Protein AF-A0A397VCN9-F1 (afdb_monomer_lite)

InterPro domains:
  IPR027417 P-loop containing nucleoside triphosphate hydrolase [G3DSA:3.40.50.300] (1-145)
  IPR030379 Septin-type guanine nucleotide-binding (G) domain [PF00735] (1-133)
  IPR030379 Septin-type guanine nucleotide-binding (G) domain [PS51719] (1-129)

Radius of gyration: 27.39 Å; chains: 1; bounding box: 66×49×89 Å

Foldseek 3Di:
DPPVCLVVLQVCLLAAAAAAEAEDDPDPVVQVVVLVVCVVSVRDHPPDDDPPDDPVVVVVRVVVNVCPNFYAYDDPDQDDDPNRGPRPDPVPGCVVVVCCCCPPDCVVVNVVCNVPRNVVVVVVVVVVVVVVVVVVVVVVVVVVVPDDPDDDDDDDD

Structure (mmCIF, N/CA/C/O backbone):
data_AF-A0A397VCN9-F1
#
_entry.id   AF-A0A397VCN9-F1
#
loop_
_atom_site.group_PDB
_atom_site.id
_atom_site.type_symbol
_atom_site.label_atom_id
_atom_site.label_alt_id
_atom_site.label_comp_id
_atom_site.label_asym_id
_atom_site.label_entity_id
_atom_site.label_seq_id
_atom_site.pdbx_PDB_ins_code
_atom_site.Cartn_x
_atom_site.Cartn_y
_atom_site.Cartn_z
_atom_site.occupancy
_atom_site.B_iso_or_equiv
_atom_site.auth_seq_id
_atom_site.auth_comp_id
_atom_site.auth_asym_id
_atom_site.auth_atom_id
_atom_site.pdbx_PDB_model_num
ATOM 1 N N . LEU A 1 1 ? -5.825 -14.895 -8.820 1.00 81.62 1 LEU A N 1
ATOM 2 C CA . LEU A 1 1 ? -4.986 -15.038 -7.589 1.00 81.62 1 LEU A CA 1
ATOM 3 C C . LEU A 1 1 ? -5.314 -16.361 -6.896 1.00 81.62 1 LEU A C 1
ATOM 5 O O . LEU A 1 1 ? -6.381 -16.900 -7.171 1.00 81.62 1 LEU A O 1
ATOM 9 N N . LYS A 1 2 ? -4.461 -16.932 -6.025 1.00 89.00 2 LYS A N 1
ATOM 10 C CA . LYS A 1 2 ? -4.909 -18.115 -5.262 1.00 89.00 2 LYS A CA 1
ATOM 11 C C . LYS A 1 2 ? -5.943 -17.672 -4.214 1.00 89.00 2 LYS A C 1
ATOM 13 O O . LYS A 1 2 ? -5.809 -16.578 -3.664 1.00 89.00 2 LYS A O 1
ATOM 18 N N . PRO A 1 3 ? -6.933 -18.513 -3.860 1.00 90.94 3 PRO A N 1
ATOM 19 C CA . PRO A 1 3 ? -7.923 -18.175 -2.831 1.00 90.94 3 PRO A CA 1
ATOM 20 C C . PRO A 1 3 ? -7.302 -17.765 -1.490 1.00 90.94 3 PRO A C 1
ATOM 22 O O . PRO A 1 3 ? -7.804 -16.871 -0.812 1.00 90.94 3 PRO A O 1
ATOM 25 N N . ILE A 1 4 ? -6.176 -18.390 -1.128 1.00 93.25 4 ILE A N 1
ATOM 26 C CA . ILE A 1 4 ? -5.426 -18.044 0.080 1.00 93.25 4 ILE A CA 1
ATOM 27 C C . ILE A 1 4 ? -4.863 -16.619 0.023 1.00 93.25 4 ILE A C 1
ATOM 29 O O . ILE A 1 4 ? -4.967 -15.900 1.014 1.00 93.25 4 ILE A O 1
ATOM 33 N N . ASP A 1 5 ? -4.352 -16.185 -1.133 1.00 91.94 5 ASP A N 1
ATOM 34 C CA . ASP A 1 5 ? -3.789 -14.844 -1.313 1.00 91.94 5 ASP A CA 1
ATOM 35 C C . ASP A 1 5 ? -4.869 -13.790 -1.063 1.00 91.94 5 ASP A C 1
ATOM 37 O O . ASP A 1 5 ? -4.638 -12.822 -0.351 1.00 91.94 5 ASP A O 1
ATOM 41 N N . ILE A 1 6 ? -6.086 -14.015 -1.569 1.00 93.38 6 ILE A N 1
ATOM 42 C CA . ILE A 1 6 ? -7.218 -13.095 -1.398 1.00 93.38 6 ILE A CA 1
ATOM 43 C C . ILE A 1 6 ? -7.585 -12.944 0.083 1.00 93.38 6 ILE A C 1
ATOM 45 O O . ILE A 1 6 ? -7.758 -11.827 0.568 1.00 93.38 6 ILE A O 1
ATOM 49 N N . VAL A 1 7 ? -7.698 -14.054 0.819 1.00 94.06 7 VAL A N 1
ATOM 50 C CA . VAL A 1 7 ? -8.042 -14.020 2.252 1.00 94.06 7 VAL A CA 1
ATOM 51 C C . VAL A 1 7 ? -6.949 -13.325 3.060 1.00 94.06 7 VAL A C 1
ATOM 53 O O . VAL A 1 7 ? -7.255 -12.524 3.946 1.00 94.06 7 VAL A O 1
ATOM 56 N N . VAL A 1 8 ? -5.684 -13.616 2.757 1.00 95.06 8 VAL A N 1
ATOM 57 C CA . VAL A 1 8 ? -4.536 -13.010 3.437 1.00 95.06 8 VAL A CA 1
ATOM 58 C C . VAL A 1 8 ? -4.460 -11.517 3.135 1.00 95.06 8 VAL A C 1
ATOM 60 O O . VAL A 1 8 ? -4.406 -10.727 4.071 1.00 95.06 8 VAL A O 1
ATOM 63 N N . LEU A 1 9 ? -4.535 -11.114 1.865 1.00 95.00 9 LEU A N 1
ATOM 64 C CA . LEU A 1 9 ? -4.476 -9.710 1.455 1.00 95.00 9 LEU A CA 1
ATOM 65 C C . LEU A 1 9 ? -5.610 -8.889 2.076 1.00 95.00 9 LEU A C 1
ATOM 67 O O . LEU A 1 9 ? -5.356 -7.794 2.569 1.00 95.00 9 LEU A O 1
ATOM 71 N N . LYS A 1 10 ? -6.835 -9.432 2.140 1.00 94.38 10 LYS A N 1
ATOM 72 C CA . LYS A 1 10 ? -7.954 -8.770 2.828 1.00 94.38 10 LYS A CA 1
ATOM 73 C C . LYS A 1 10 ? -7.651 -8.534 4.303 1.00 94.38 10 LYS A C 1
ATOM 75 O O . LYS A 1 10 ? -7.767 -7.406 4.766 1.00 94.38 10 LYS A O 1
ATOM 80 N N . LYS A 1 11 ? -7.205 -9.568 5.020 1.00 94.44 11 LYS A N 1
ATOM 81 C CA . LYS A 1 11 ? -6.871 -9.450 6.448 1.00 94.44 11 LYS A CA 1
ATOM 82 C C . LYS A 1 11 ? -5.698 -8.505 6.701 1.00 94.44 11 LYS A C 1
ATOM 84 O O . LYS A 1 11 ? -5.741 -7.739 7.655 1.00 94.44 11 LYS A O 1
ATOM 89 N N . LEU A 1 12 ? -4.666 -8.544 5.859 1.00 95.88 12 LEU A N 1
ATOM 90 C CA . LEU A 1 12 ? -3.509 -7.654 5.978 1.00 95.88 12 LEU A CA 1
ATOM 91 C C . LEU A 1 12 ? -3.893 -6.197 5.720 1.00 95.88 12 LEU A C 1
ATOM 93 O O . LEU A 1 12 ? -3.476 -5.326 6.473 1.00 95.88 12 LEU A O 1
ATOM 97 N N . SER A 1 13 ? -4.746 -5.937 4.727 1.00 94.44 13 SER A N 1
ATOM 98 C CA . SER A 1 13 ? -5.173 -4.574 4.391 1.00 94.44 13 SER A CA 1
ATOM 99 C C . SER A 1 13 ? -5.931 -3.841 5.506 1.00 94.44 13 SER A C 1
ATOM 101 O O . SER A 1 13 ? -6.102 -2.628 5.441 1.00 94.44 13 SER A O 1
ATOM 103 N N . GLU A 1 14 ? -6.394 -4.557 6.536 1.00 92.69 14 GLU A N 1
ATOM 104 C CA . GLU A 1 14 ? -7.048 -3.965 7.710 1.00 92.69 14 GLU A CA 1
ATOM 105 C C . GLU A 1 14 ? -6.068 -3.474 8.783 1.00 92.69 14 GLU A C 1
ATOM 107 O O . GLU A 1 14 ? -6.491 -2.792 9.717 1.00 92.69 14 GLU A O 1
ATOM 112 N N . VAL A 1 15 ? -4.799 -3.884 8.709 1.00 95.12 15 VAL A N 1
ATOM 113 C CA . VAL A 1 15 ? -3.811 -3.664 9.778 1.00 95.12 15 VAL A CA 1
ATOM 114 C C . VAL A 1 15 ? -2.478 -3.113 9.285 1.00 95.12 15 VAL A C 1
ATOM 116 O O . VAL A 1 15 ? -1.671 -2.687 10.106 1.00 95.12 15 VAL A O 1
ATOM 119 N N . VAL A 1 16 ? -2.211 -3.148 7.978 1.00 96.56 16 VAL A N 1
ATOM 120 C CA . VAL A 1 16 ? -0.979 -2.630 7.376 1.00 96.56 16 VAL A CA 1
ATOM 121 C C . VAL A 1 16 ? -1.235 -2.067 5.981 1.00 96.56 16 VAL A C 1
ATOM 123 O O . VAL A 1 16 ? -2.212 -2.406 5.313 1.00 96.56 16 VAL A O 1
ATOM 126 N N . ASN A 1 17 ? -0.301 -1.241 5.510 1.00 96.62 17 ASN A N 1
ATOM 127 C CA . ASN A 1 17 ? -0.244 -0.825 4.113 1.00 96.62 17 ASN A CA 1
ATOM 128 C C . ASN A 1 17 ? 0.183 -1.995 3.227 1.00 96.62 17 ASN A C 1
ATOM 130 O O . ASN A 1 17 ? 1.226 -2.608 3.453 1.00 96.62 17 ASN A O 1
ATOM 134 N N . VAL A 1 18 ? -0.624 -2.295 2.209 1.00 96.00 18 VAL A N 1
ATOM 135 C CA . VAL A 1 18 ? -0.375 -3.397 1.276 1.0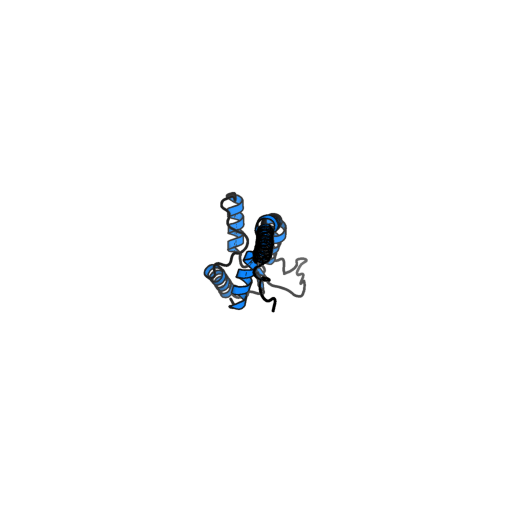0 96.00 18 VAL A CA 1
ATOM 136 C C . VAL A 1 18 ? -0.067 -2.833 -0.106 1.00 96.00 18 VAL A C 1
ATOM 138 O O . VAL A 1 18 ? -0.911 -2.173 -0.711 1.00 96.00 18 VAL A O 1
ATOM 141 N N . VAL A 1 19 ? 1.132 -3.137 -0.606 1.00 94.56 19 VAL A N 1
ATOM 142 C CA . VAL A 1 19 ? 1.601 -2.797 -1.956 1.00 94.56 19 VAL A CA 1
ATOM 143 C C . VAL A 1 19 ? 1.915 -4.112 -2.676 1.00 94.56 19 VAL A C 1
ATOM 145 O O . VAL A 1 19 ? 2.864 -4.797 -2.287 1.00 94.56 19 VAL A O 1
ATOM 148 N N . PRO A 1 20 ? 1.113 -4.531 -3.669 1.00 91.94 20 PRO A N 1
ATOM 149 C CA . PRO A 1 20 ? 1.313 -5.811 -4.326 1.00 91.94 20 PRO A CA 1
ATOM 150 C C . PRO A 1 20 ? 2.421 -5.707 -5.376 1.00 91.94 20 PRO A C 1
ATOM 152 O O . PRO A 1 20 ? 2.525 -4.728 -6.116 1.00 91.94 20 PRO A O 1
ATOM 155 N N . ILE A 1 21 ? 3.235 -6.756 -5.433 1.00 89.69 21 ILE A N 1
ATOM 156 C CA . ILE A 1 21 ? 4.389 -6.876 -6.319 1.00 89.69 21 ILE A CA 1
ATOM 157 C C . ILE A 1 21 ? 4.308 -8.237 -7.011 1.00 89.69 21 ILE A C 1
ATOM 159 O O . ILE A 1 21 ? 4.026 -9.250 -6.365 1.00 89.69 21 ILE A O 1
ATOM 163 N N . ILE A 1 22 ? 4.579 -8.270 -8.312 1.00 86.38 22 ILE A N 1
ATOM 164 C CA . ILE A 1 22 ? 4.696 -9.492 -9.105 1.00 86.38 22 ILE A CA 1
ATOM 165 C C . ILE A 1 22 ? 6.177 -9.732 -9.392 1.00 86.38 22 ILE A C 1
ATOM 167 O O . ILE A 1 22 ? 6.851 -8.894 -9.985 1.00 86.38 22 ILE A O 1
ATOM 171 N N . ALA A 1 23 ? 6.686 -10.892 -8.979 1.00 79.19 23 ALA A N 1
ATOM 172 C CA . ALA A 1 23 ? 8.039 -11.316 -9.310 1.00 79.19 23 ALA A CA 1
ATOM 173 C C . ALA A 1 23 ? 8.060 -12.025 -10.671 1.00 79.19 23 ALA A C 1
ATOM 175 O O . ALA A 1 23 ? 7.376 -13.035 -10.833 1.00 79.19 23 ALA A O 1
ATOM 176 N N . LYS A 1 24 ? 8.914 -11.539 -11.583 1.00 69.00 24 LYS A N 1
ATOM 177 C CA . LYS A 1 24 ? 9.221 -12.089 -12.915 1.00 69.00 24 LYS A CA 1
ATOM 178 C C . LYS A 1 24 ? 8.023 -12.116 -13.866 1.00 69.00 24 LYS A C 1
ATOM 180 O O . LYS A 1 24 ? 7.112 -12.926 -13.722 1.00 69.00 24 LYS A O 1
ATOM 185 N N . PHE A 1 25 ? 8.072 -11.280 -14.899 1.00 62.41 25 PHE A N 1
ATOM 186 C CA . PHE A 1 25 ? 6.934 -11.108 -15.780 1.00 62.41 25 PHE A CA 1
ATOM 187 C C . PHE A 1 25 ? 7.326 -10.956 -17.250 1.00 62.41 25 PHE A C 1
ATOM 189 O O . PHE A 1 25 ? 7.678 -9.878 -17.706 1.00 62.41 25 PHE A O 1
ATOM 196 N N . ASP A 1 26 ? 7.219 -12.055 -17.994 1.00 61.25 26 ASP A N 1
ATOM 197 C CA . ASP A 1 26 ? 7.364 -12.073 -19.456 1.00 61.25 26 ASP A CA 1
ATOM 198 C C . ASP A 1 26 ? 5.988 -12.055 -20.171 1.00 61.25 26 ASP A C 1
ATOM 200 O O . ASP A 1 26 ? 5.905 -12.355 -21.360 1.00 61.25 26 ASP A O 1
ATOM 204 N N . SER A 1 27 ? 4.872 -11.774 -19.472 1.00 66.19 27 SER A N 1
ATOM 205 C CA . SER A 1 27 ? 3.520 -11.987 -20.026 1.00 66.19 27 SER A CA 1
ATOM 206 C C . SER A 1 27 ? 2.466 -10.992 -19.529 1.00 66.19 27 SER A C 1
ATOM 208 O O . SER A 1 27 ? 1.730 -11.344 -18.609 1.00 66.19 27 SER A O 1
ATOM 210 N N . LEU A 1 28 ? 2.300 -9.848 -20.222 1.00 69.25 28 LEU A N 1
ATOM 211 C CA . LEU A 1 28 ? 1.292 -8.771 -19.999 1.00 69.25 28 LEU A CA 1
ATOM 212 C C . LEU A 1 28 ? -0.091 -9.257 -19.529 1.00 69.25 28 LEU A C 1
ATOM 214 O O . LEU A 1 28 ? -0.685 -8.696 -18.612 1.00 69.25 28 LEU A O 1
ATOM 218 N N . THR A 1 29 ? -0.547 -10.387 -20.057 1.00 76.00 29 THR A N 1
ATOM 219 C CA . THR A 1 29 ? -1.796 -11.056 -19.672 1.00 76.00 29 THR A CA 1
ATOM 220 C C . THR A 1 29 ? -1.924 -11.360 -18.169 1.00 76.00 29 THR A C 1
ATOM 222 O O . THR A 1 29 ? -3.024 -11.336 -17.621 1.00 76.00 29 THR A O 1
ATOM 225 N N . ILE A 1 30 ? -0.825 -11.680 -17.476 1.00 80.12 30 ILE A N 1
ATOM 226 C CA . ILE A 1 30 ? -0.852 -12.061 -16.054 1.00 80.12 30 ILE A CA 1
ATOM 227 C C . ILE A 1 30 ? -1.050 -10.823 -15.156 1.00 80.12 30 ILE A C 1
ATOM 229 O O . ILE A 1 30 ? -1.689 -10.930 -14.111 1.00 80.12 30 ILE A O 1
ATOM 233 N N . GLU A 1 31 ? -0.551 -9.654 -15.555 1.00 82.56 31 GLU A N 1
ATOM 234 C CA . GLU A 1 31 ? -0.617 -8.410 -14.780 1.00 82.56 31 GLU A CA 1
ATOM 235 C C . GLU A 1 31 ? -2.030 -7.861 -14.852 1.00 82.56 31 GLU A C 1
ATOM 237 O O . GLU A 1 31 ? -2.642 -7.617 -13.814 1.00 82.56 31 GLU A O 1
ATOM 242 N N . GLU A 1 32 ? -2.593 -7.789 -16.061 1.00 84.81 32 GLU A N 1
ATOM 243 C CA . GLU A 1 32 ? -3.986 -7.395 -16.270 1.00 84.81 32 GLU A CA 1
ATOM 244 C C . GLU A 1 32 ? -4.946 -8.321 -15.514 1.00 84.81 32 GLU A C 1
ATOM 246 O O . GLU A 1 32 ? -5.877 -7.853 -14.853 1.00 84.81 32 GLU A O 1
ATOM 251 N N . TYR A 1 33 ? -4.684 -9.634 -15.534 1.00 88.00 33 TYR A N 1
ATOM 252 C CA . TYR A 1 33 ? -5.463 -10.603 -14.769 1.00 88.00 33 TYR A CA 1
ATOM 253 C C . TYR A 1 33 ? -5.374 -10.349 -13.257 1.00 88.00 33 TYR A C 1
ATOM 255 O O . TYR A 1 33 ? -6.401 -10.299 -12.581 1.00 88.00 33 TYR A O 1
ATOM 263 N N . ILE A 1 34 ? -4.172 -10.147 -12.704 1.00 89.19 34 ILE A N 1
ATOM 264 C CA . ILE A 1 34 ? -4.005 -9.871 -11.269 1.00 89.19 34 ILE A CA 1
ATOM 265 C C . ILE A 1 34 ? -4.658 -8.539 -10.892 1.00 89.19 34 ILE A C 1
ATOM 267 O O . ILE A 1 34 ? -5.340 -8.470 -9.872 1.00 89.19 34 ILE A O 1
ATOM 271 N N . LYS A 1 35 ? -4.514 -7.500 -11.715 1.00 89.12 35 LYS A N 1
ATOM 272 C CA . LYS A 1 35 ? -5.136 -6.191 -11.496 1.00 89.12 35 LYS A CA 1
ATOM 273 C C . LYS A 1 35 ? -6.662 -6.290 -11.473 1.00 89.12 35 LYS A C 1
ATOM 275 O O . LYS A 1 35 ? -7.299 -5.745 -10.570 1.00 89.12 35 LYS A O 1
ATOM 280 N N . SER A 1 36 ? -7.239 -7.052 -12.403 1.00 90.12 36 SER A N 1
ATOM 281 C CA . SER A 1 36 ? -8.673 -7.351 -12.429 1.00 90.12 36 SER A CA 1
ATOM 282 C C . SER A 1 36 ? -9.119 -8.101 -11.171 1.00 90.12 36 SER A C 1
ATOM 284 O O . SER A 1 36 ? -10.091 -7.706 -10.530 1.00 90.12 36 SER A O 1
ATOM 286 N N . GLU A 1 37 ? -8.370 -9.122 -10.750 1.00 92.56 37 GLU A N 1
ATOM 287 C CA . GLU A 1 37 ? -8.674 -9.908 -9.551 1.00 92.56 37 GLU A CA 1
ATOM 288 C C . GLU A 1 37 ? -8.608 -9.076 -8.261 1.00 92.56 37 GLU A C 1
ATOM 290 O O . GLU A 1 37 ? -9.468 -9.225 -7.390 1.00 92.56 37 GLU A O 1
ATOM 295 N N . LEU A 1 38 ? -7.611 -8.196 -8.125 1.00 91.25 38 LEU A N 1
ATOM 296 C CA . LEU A 1 38 ? -7.471 -7.293 -6.976 1.00 91.25 38 LEU A CA 1
ATOM 297 C C . LEU A 1 38 ? -8.666 -6.332 -6.880 1.00 91.25 38 LEU A C 1
ATOM 299 O O . LEU A 1 38 ? -9.234 -6.165 -5.795 1.00 91.25 38 LEU A O 1
ATOM 303 N N . GLY A 1 39 ? -9.077 -5.761 -8.018 1.00 89.56 39 GLY A N 1
ATOM 304 C CA . GLY A 1 39 ? -10.249 -4.891 -8.119 1.00 89.56 39 GLY A CA 1
ATOM 305 C C . GLY A 1 39 ? -11.559 -5.629 -7.837 1.00 89.56 39 GLY A C 1
ATOM 306 O O . GLY A 1 39 ? -12.360 -5.173 -7.025 1.00 89.56 39 GLY A O 1
ATOM 307 N N . PHE A 1 40 ? -11.749 -6.813 -8.426 1.00 92.75 40 PHE A N 1
ATOM 308 C CA . PHE A 1 40 ? -12.949 -7.636 -8.242 1.00 92.75 40 PHE A CA 1
ATOM 309 C C . PHE A 1 40 ? -13.178 -8.017 -6.775 1.00 92.75 40 PHE A C 1
ATOM 311 O O . PHE A 1 40 ? -14.301 -7.972 -6.275 1.00 92.75 40 PHE A O 1
ATOM 318 N N . HIS A 1 41 ? -12.110 -8.357 -6.050 1.00 92.25 41 HIS A N 1
ATOM 319 C CA . HIS A 1 41 ? -12.207 -8.725 -4.638 1.00 92.25 41 HIS A CA 1
ATOM 320 C C . HIS A 1 41 ? -12.259 -7.521 -3.689 1.00 92.25 41 HIS A C 1
ATOM 322 O O . HIS A 1 41 ? -12.406 -7.734 -2.478 1.00 92.25 41 HIS A O 1
ATOM 328 N N . ASN A 1 42 ? -12.167 -6.298 -4.222 1.00 91.06 42 ASN A N 1
ATOM 329 C CA . ASN A 1 42 ? -12.192 -5.033 -3.494 1.00 91.06 42 ASN A CA 1
ATOM 330 C C . ASN A 1 42 ? -11.185 -5.007 -2.330 1.00 91.06 42 ASN A C 1
ATOM 332 O O . ASN A 1 42 ? -11.514 -4.660 -1.191 1.00 91.06 42 ASN A O 1
ATOM 336 N N . ILE A 1 43 ? -9.964 -5.466 -2.612 1.00 91.75 43 ILE A N 1
ATOM 337 C CA . ILE A 1 43 ? -8.863 -5.476 -1.647 1.00 91.75 43 ILE A CA 1
ATOM 338 C C . ILE A 1 43 ? -8.368 -4.037 -1.491 1.00 91.75 43 ILE A C 1
ATOM 340 O O . ILE A 1 43 ? -8.080 -3.371 -2.483 1.00 91.75 43 ILE A O 1
ATOM 344 N N . LYS A 1 44 ? -8.270 -3.551 -0.249 1.00 91.94 44 LYS A N 1
ATOM 345 C CA . LYS A 1 44 ? -7.744 -2.210 0.021 1.00 91.94 44 LYS A CA 1
ATOM 346 C C . LYS A 1 44 ? -6.229 -2.235 -0.155 1.00 91.94 44 LYS A C 1
ATOM 348 O O . LYS A 1 44 ? -5.530 -2.938 0.568 1.00 91.94 44 LYS A O 1
ATOM 353 N N . LEU A 1 45 ? -5.738 -1.493 -1.134 1.00 94.50 45 LEU A N 1
ATOM 354 C CA . LEU A 1 45 ? -4.318 -1.385 -1.444 1.00 94.50 45 LEU A CA 1
ATOM 355 C C . LEU A 1 45 ? -3.885 0.060 -1.244 1.00 94.50 45 LEU A C 1
ATOM 357 O O . LEU A 1 45 ? -4.672 0.982 -1.457 1.00 94.50 45 LEU A O 1
ATOM 361 N N . TYR A 1 46 ? -2.637 0.237 -0.838 1.00 94.94 46 TYR A N 1
ATOM 362 C CA . TYR A 1 46 ? -2.018 1.549 -0.761 1.00 94.94 46 TYR A CA 1
ATOM 363 C C . TYR A 1 46 ? -1.549 1.977 -2.170 1.00 94.94 46 TYR A C 1
ATOM 365 O O . TYR A 1 46 ? -1.029 1.118 -2.889 1.00 94.94 46 TYR A O 1
ATOM 373 N N . PRO A 1 47 ? -1.690 3.253 -2.585 1.00 93.75 47 PRO A N 1
ATOM 374 C CA . PRO A 1 47 ? -2.176 4.405 -1.815 1.00 93.75 47 PRO A CA 1
ATOM 375 C C . PRO A 1 47 ? -3.706 4.483 -1.691 1.00 93.75 47 PRO A C 1
ATOM 377 O O . PRO A 1 47 ? -4.442 4.116 -2.609 1.00 93.75 47 PRO A O 1
ATOM 380 N N . TYR A 1 48 ? -4.199 4.979 -0.553 1.00 91.06 48 TYR A N 1
ATOM 381 C CA . TYR A 1 48 ? -5.636 5.082 -0.278 1.00 91.06 48 TYR A CA 1
ATOM 382 C C . TYR A 1 48 ? -6.252 6.346 -0.886 1.00 91.06 48 TYR A C 1
ATOM 384 O O . TYR A 1 48 ? -5.600 7.378 -1.024 1.00 91.06 48 TYR A O 1
ATOM 392 N N . ASP A 1 49 ? -7.529 6.268 -1.261 1.00 87.94 49 ASP A N 1
ATOM 393 C CA . ASP A 1 49 ? -8.289 7.466 -1.618 1.00 87.94 49 ASP A CA 1
ATOM 394 C C . ASP A 1 49 ? -8.717 8.203 -0.351 1.00 87.94 49 ASP A C 1
ATOM 396 O O . ASP A 1 49 ? -9.325 7.612 0.543 1.00 87.94 49 ASP A O 1
ATOM 400 N N . SER A 1 50 ? -8.444 9.505 -0.303 1.00 85.88 50 SER A N 1
ATOM 401 C CA . SER A 1 50 ? -9.016 10.413 0.685 1.00 85.88 50 SER A CA 1
ATOM 402 C C . SER A 1 50 ? -9.576 11.659 -0.003 1.00 85.88 50 SER A C 1
ATOM 404 O O . SER A 1 50 ? -9.048 12.154 -1.008 1.00 85.88 50 SER A O 1
ATOM 406 N N . ASN A 1 51 ? -10.694 12.152 0.527 1.00 84.25 51 ASN A N 1
ATOM 407 C CA . ASN A 1 51 ? -11.321 13.392 0.071 1.00 84.25 51 ASN A CA 1
ATOM 408 C C . ASN A 1 51 ? -10.542 14.627 0.543 1.00 84.25 51 ASN A C 1
ATOM 410 O O . ASN A 1 51 ? -10.756 15.707 0.008 1.00 84.25 51 ASN A O 1
ATOM 414 N N . GLU A 1 52 ? -9.649 14.451 1.516 1.00 86.75 52 GLU A N 1
ATOM 415 C CA . GLU A 1 52 ? -8.821 15.509 2.097 1.00 86.75 52 GLU A CA 1
ATOM 416 C C . GLU A 1 52 ? -7.546 15.768 1.283 1.00 86.75 52 GLU A C 1
ATOM 418 O O . GLU A 1 52 ? -6.905 16.791 1.487 1.00 86.75 52 GLU A O 1
ATOM 423 N N . LEU A 1 53 ? -7.207 14.876 0.341 1.00 88.19 53 LEU A N 1
ATOM 424 C CA . LEU A 1 53 ? -6.043 15.030 -0.535 1.00 88.19 53 LEU A CA 1
ATOM 425 C C . LEU A 1 53 ? -6.211 16.202 -1.502 1.00 88.19 53 LEU A C 1
ATOM 427 O O . LEU A 1 53 ? -7.262 16.362 -2.137 1.00 88.19 53 LEU A O 1
ATOM 431 N N . GLU A 1 54 ? -5.135 16.949 -1.702 1.00 92.38 54 GLU A N 1
ATOM 432 C CA . GLU A 1 54 ? -5.042 17.961 -2.743 1.00 92.38 54 GLU A CA 1
ATOM 433 C C . GLU A 1 54 ? -5.018 17.325 -4.146 1.00 92.38 54 GLU A C 1
ATOM 435 O O . GLU A 1 54 ? -4.703 16.145 -4.330 1.00 92.38 54 GLU A O 1
ATOM 440 N N . ASP A 1 55 ? -5.329 18.113 -5.180 1.00 91.00 55 ASP A N 1
ATOM 441 C CA . ASP A 1 55 ? -5.374 17.620 -6.566 1.00 91.00 55 ASP A CA 1
ATOM 442 C C . ASP A 1 55 ? -4.034 17.029 -7.028 1.00 91.00 55 ASP A C 1
ATOM 444 O O . ASP A 1 55 ? -4.003 16.038 -7.763 1.00 91.00 55 ASP A O 1
ATOM 448 N N . HIS A 1 56 ? -2.922 17.609 -6.570 1.00 89.25 56 HIS A N 1
ATOM 449 C CA . HIS A 1 56 ? -1.583 17.148 -6.919 1.00 89.25 56 HIS A CA 1
ATOM 450 C C . HIS A 1 56 ? -1.254 15.790 -6.270 1.00 89.25 56 HIS A C 1
ATOM 452 O O . HIS A 1 56 ? -0.711 14.907 -6.937 1.00 89.25 56 HIS A O 1
ATOM 458 N N . GLU A 1 57 ? -1.651 15.581 -5.011 1.00 89.25 57 GLU A N 1
ATOM 459 C CA . GLU A 1 57 ? -1.493 14.311 -4.290 1.00 89.25 57 GLU A CA 1
ATOM 460 C C . GLU A 1 57 ? -2.384 13.229 -4.899 1.00 89.25 57 GLU A C 1
ATOM 462 O O . GLU A 1 57 ? -1.959 12.096 -5.120 1.00 89.25 57 GLU A O 1
ATOM 467 N N . ARG A 1 58 ? -3.619 13.589 -5.263 1.00 91.69 58 ARG A N 1
ATOM 468 C CA . ARG A 1 58 ? -4.551 12.684 -5.941 1.00 91.69 58 ARG A CA 1
ATOM 469 C C . ARG A 1 58 ? -4.011 12.238 -7.297 1.00 91.69 58 ARG A C 1
ATOM 471 O O . ARG A 1 58 ? -4.117 11.061 -7.641 1.00 91.69 58 ARG A O 1
ATOM 478 N N . ALA A 1 59 ? -3.419 13.153 -8.064 1.00 91.12 59 ALA A N 1
ATOM 479 C CA . ALA A 1 59 ? -2.772 12.829 -9.332 1.00 91.12 59 ALA A CA 1
ATOM 480 C C . ALA A 1 59 ? -1.572 11.888 -9.135 1.00 91.12 59 ALA A C 1
ATOM 482 O O . ALA A 1 59 ? -1.433 10.916 -9.882 1.00 91.12 59 ALA A O 1
ATOM 483 N N . LEU A 1 60 ? -0.755 12.128 -8.105 1.00 89.56 60 LEU A N 1
ATOM 484 C CA . LEU A 1 60 ? 0.371 11.265 -7.750 1.00 89.56 60 LEU A CA 1
ATOM 485 C C . LEU A 1 60 ? -0.102 9.854 -7.359 1.00 89.56 60 LEU A C 1
ATOM 487 O O . LEU A 1 60 ? 0.366 8.871 -7.937 1.00 89.56 60 LEU A O 1
ATOM 491 N N . ASN A 1 61 ? -1.099 9.752 -6.476 1.00 92.44 61 ASN A N 1
ATOM 492 C CA . ASN A 1 61 ? -1.696 8.479 -6.067 1.00 92.44 61 ASN A CA 1
ATOM 493 C C . ASN A 1 61 ? -2.293 7.723 -7.257 1.00 92.44 61 ASN A C 1
ATOM 495 O O . ASN A 1 61 ? -2.118 6.511 -7.372 1.00 92.44 61 ASN A O 1
ATOM 499 N N . ASN A 1 62 ? -2.964 8.423 -8.175 1.00 92.06 62 ASN A N 1
ATOM 500 C CA . ASN A 1 62 ? -3.514 7.818 -9.387 1.00 92.06 62 ASN A CA 1
ATOM 501 C C . ASN A 1 62 ? -2.424 7.282 -10.321 1.00 92.06 62 ASN A C 1
ATOM 503 O O . ASN A 1 62 ? -2.598 6.202 -10.881 1.00 92.06 62 ASN A O 1
ATOM 507 N N . SER A 1 63 ? -1.303 7.996 -10.461 1.00 90.88 63 SER A N 1
ATOM 508 C CA . SER A 1 63 ? -0.149 7.528 -11.238 1.00 90.88 63 SER A CA 1
ATOM 509 C C . SER A 1 63 ? 0.396 6.213 -10.673 1.00 90.88 63 SER A C 1
ATOM 511 O O . SER A 1 63 ? 0.541 5.228 -11.396 1.00 90.88 63 SER A O 1
ATOM 513 N N . ILE A 1 64 ? 0.573 6.139 -9.350 1.00 91.19 64 ILE A N 1
ATOM 514 C CA . ILE A 1 64 ? 1.013 4.908 -8.686 1.00 91.19 64 ILE A CA 1
ATOM 515 C C . ILE A 1 64 ? -0.019 3.786 -8.825 1.00 91.19 64 ILE A C 1
ATOM 517 O O . ILE A 1 64 ? 0.343 2.656 -9.140 1.00 91.19 64 ILE A O 1
ATOM 521 N N . LYS A 1 65 ? -1.315 4.065 -8.644 1.00 91.19 65 LYS A N 1
ATOM 522 C CA . LYS A 1 65 ? -2.381 3.058 -8.803 1.00 91.19 65 LYS A CA 1
ATOM 523 C C . LYS A 1 65 ? -2.411 2.440 -10.197 1.00 91.19 65 LYS A C 1
ATOM 525 O O . LYS A 1 65 ? -2.818 1.289 -10.342 1.00 91.19 65 LYS A O 1
ATOM 530 N N . GLN A 1 66 ? -1.991 3.180 -11.221 1.00 89.44 66 GLN A N 1
ATOM 531 C CA . GLN A 1 66 ? -1.879 2.639 -12.573 1.00 89.44 66 GLN A CA 1
ATOM 532 C C . GLN A 1 66 ? -0.729 1.635 -12.700 1.00 89.44 66 GLN A C 1
ATOM 534 O O . GLN A 1 66 ? -0.910 0.653 -13.416 1.00 89.44 66 GLN A O 1
ATOM 539 N N . MET A 1 67 ? 0.368 1.834 -11.965 1.00 87.06 67 MET A N 1
ATOM 540 C CA . MET A 1 67 ? 1.526 0.927 -11.907 1.00 87.06 67 MET A CA 1
ATOM 541 C C . MET A 1 67 ? 1.313 -0.275 -10.977 1.00 87.06 67 MET A C 1
ATOM 543 O O . MET A 1 67 ? 2.096 -1.214 -10.982 1.00 87.06 67 MET A O 1
ATOM 547 N N . ILE A 1 68 ? 0.273 -0.260 -10.141 1.00 89.69 68 ILE A N 1
ATOM 548 C CA . ILE A 1 68 ? -0.024 -1.372 -9.240 1.00 89.69 68 ILE A CA 1
ATOM 549 C C . ILE A 1 68 ? -0.776 -2.479 -10.000 1.00 89.69 68 ILE A C 1
ATOM 551 O O . ILE A 1 68 ? -1.816 -2.204 -10.617 1.00 89.69 68 ILE A O 1
ATOM 555 N N . PRO A 1 69 ? -0.335 -3.748 -9.883 1.00 90.12 69 PRO A N 1
ATOM 556 C CA . PRO A 1 69 ? 0.810 -4.247 -9.096 1.00 90.12 69 PRO A CA 1
ATOM 557 C C . PRO A 1 69 ? 2.179 -4.049 -9.778 1.00 90.12 69 PRO A C 1
ATOM 559 O O . PRO A 1 69 ? 2.303 -4.322 -10.964 1.00 90.12 69 PRO A O 1
ATOM 562 N N . PHE A 1 70 ? 3.224 -3.707 -9.011 1.00 88.31 70 PHE A N 1
ATOM 563 C CA . PHE A 1 70 ? 4.570 -3.499 -9.572 1.00 88.31 70 PHE A CA 1
ATOM 564 C C . PHE A 1 70 ? 5.169 -4.807 -10.104 1.00 88.31 70 PHE A C 1
ATOM 566 O O . PHE A 1 70 ? 5.328 -5.773 -9.349 1.00 88.31 70 PHE A O 1
ATOM 573 N N . ALA A 1 71 ? 5.569 -4.828 -11.372 1.00 85.62 71 ALA A N 1
ATOM 574 C CA . ALA A 1 71 ? 6.226 -5.957 -12.015 1.00 85.62 71 ALA A CA 1
ATOM 575 C C . ALA A 1 71 ? 7.754 -5.836 -11.889 1.00 85.62 71 ALA A C 1
ATOM 577 O O . ALA A 1 71 ? 8.416 -5.064 -12.588 1.00 85.62 71 ALA A O 1
ATOM 578 N N . ILE A 1 72 ? 8.346 -6.628 -10.989 1.00 81.62 72 ILE A N 1
ATOM 579 C CA . ILE A 1 72 ? 9.794 -6.607 -10.747 1.00 81.62 72 ILE A CA 1
ATOM 580 C C . ILE A 1 72 ? 10.464 -7.902 -11.194 1.00 81.62 72 ILE A C 1
ATOM 582 O O . ILE A 1 72 ? 9.994 -9.013 -10.941 1.00 81.62 72 ILE A O 1
ATOM 586 N N . VAL A 1 73 ? 11.633 -7.769 -11.809 1.00 74.31 73 VAL A N 1
ATOM 587 C CA . VAL A 1 73 ? 12.523 -8.892 -12.097 1.00 74.31 73 VAL A CA 1
ATOM 588 C C . VAL A 1 73 ? 13.554 -8.979 -10.977 1.00 74.31 73 VAL A C 1
ATOM 590 O O . VAL A 1 73 ? 14.443 -8.137 -10.857 1.00 74.31 73 VAL A O 1
ATOM 593 N N . GLY A 1 74 ? 13.428 -10.000 -10.131 1.00 63.84 74 GLY A N 1
ATOM 594 C CA . GLY A 1 74 ? 14.451 -10.321 -9.140 1.00 63.84 74 GLY A CA 1
ATOM 595 C C . GLY A 1 74 ? 15.650 -10.984 -9.814 1.00 63.84 74 GLY A C 1
ATOM 596 O O . GLY A 1 74 ? 15.484 -11.989 -10.504 1.00 63.84 74 GLY A O 1
ATOM 597 N N . SER A 1 75 ? 16.853 -10.449 -9.603 1.00 63.56 75 SER A N 1
ATOM 598 C CA . SER A 1 75 ? 18.100 -11.131 -9.956 1.00 63.56 75 SER A CA 1
ATOM 599 C C . SER A 1 75 ? 18.835 -11.536 -8.683 1.00 63.56 75 SER A C 1
ATOM 601 O O . SER A 1 75 ? 19.051 -10.710 -7.802 1.00 63.56 75 SER A O 1
ATOM 603 N N . GLU A 1 76 ? 19.263 -12.796 -8.592 1.00 59.47 76 GLU A N 1
ATOM 604 C CA . GLU A 1 76 ? 20.129 -13.272 -7.499 1.00 59.47 76 GLU A CA 1
ATOM 605 C C . GLU A 1 76 ? 21.555 -12.703 -7.592 1.00 59.47 76 GLU A C 1
ATOM 607 O O . GLU A 1 76 ? 22.316 -12.741 -6.627 1.00 59.47 76 GLU A O 1
ATOM 612 N N . LYS A 1 77 ? 21.939 -12.176 -8.762 1.00 58.59 77 LYS A N 1
ATOM 613 C CA . LYS A 1 77 ? 23.262 -11.605 -9.023 1.00 58.59 77 LYS A CA 1
ATOM 614 C C . LYS A 1 77 ? 23.109 -10.170 -9.502 1.00 58.59 77 LYS A C 1
ATOM 616 O O . LYS A 1 77 ? 22.389 -9.910 -10.466 1.00 58.59 77 LYS A O 1
ATOM 621 N N . ASN A 1 78 ? 23.816 -9.242 -8.864 1.00 62.34 78 ASN A N 1
ATOM 622 C CA . ASN A 1 78 ? 23.960 -7.891 -9.390 1.00 62.34 78 ASN A CA 1
ATOM 623 C C . ASN A 1 78 ? 24.855 -7.968 -10.636 1.00 62.34 78 ASN A C 1
ATOM 625 O O . ASN A 1 78 ? 26.078 -8.058 -10.534 1.00 62.34 78 ASN A O 1
ATOM 629 N N . VAL A 1 79 ? 24.226 -8.060 -11.807 1.00 63.16 79 VAL A N 1
ATOM 630 C CA . VAL A 1 79 ? 24.929 -8.054 -13.087 1.00 63.16 79 VAL A CA 1
ATOM 631 C C . VAL A 1 79 ? 25.076 -6.598 -13.499 1.00 63.16 79 VAL A C 1
ATOM 633 O O . VAL A 1 79 ? 24.090 -5.926 -13.796 1.00 63.16 79 VAL A O 1
ATOM 636 N N . VAL A 1 80 ? 26.314 -6.117 -13.491 1.00 64.81 80 VAL A N 1
ATOM 637 C CA . VAL A 1 80 ? 26.673 -4.783 -13.970 1.00 64.81 80 VAL A CA 1
ATOM 638 C C . VAL A 1 80 ? 27.131 -4.921 -15.416 1.00 64.81 80 VAL A C 1
ATOM 640 O O . VAL A 1 80 ? 28.120 -5.602 -15.687 1.00 64.81 80 VAL A O 1
ATOM 643 N N . ILE A 1 81 ? 26.414 -4.290 -16.342 1.00 65.00 81 ILE A N 1
ATOM 644 C CA . ILE A 1 81 ? 26.820 -4.169 -17.745 1.00 65.00 81 ILE A CA 1
ATOM 645 C C . ILE A 1 81 ? 27.116 -2.689 -17.974 1.00 65.00 81 ILE A C 1
ATOM 647 O O . ILE A 1 81 ? 26.276 -1.840 -17.691 1.00 65.00 81 ILE A O 1
ATOM 651 N N . ASP A 1 82 ? 28.324 -2.377 -18.444 1.00 61.47 82 ASP A N 1
ATOM 652 C CA . ASP A 1 82 ? 28.739 -1.000 -18.755 1.00 61.47 82 ASP A CA 1
ATOM 653 C C . ASP A 1 82 ? 28.651 -0.025 -17.555 1.00 61.47 82 ASP A C 1
ATOM 655 O O . ASP A 1 82 ? 28.200 1.114 -17.656 1.00 61.47 82 ASP A O 1
ATOM 659 N N . GLY A 1 83 ? 29.020 -0.500 -16.358 1.00 65.25 83 GLY A N 1
ATOM 660 C CA . GLY A 1 83 ? 29.000 0.296 -15.122 1.00 65.25 83 GLY A CA 1
ATOM 661 C C . GLY A 1 83 ? 27.607 0.565 -14.536 1.00 65.25 83 GLY A C 1
ATOM 662 O O . GLY A 1 83 ? 27.516 1.133 -13.449 1.00 65.25 83 GLY A O 1
ATOM 663 N N . LYS A 1 84 ? 26.532 0.124 -15.201 1.00 59.47 84 LYS A N 1
ATOM 664 C CA . LYS A 1 84 ? 25.149 0.214 -14.713 1.00 59.47 84 LYS A CA 1
ATOM 665 C C . LYS A 1 84 ? 24.623 -1.165 -14.327 1.00 59.47 84 LYS A C 1
ATOM 667 O O . LYS A 1 84 ? 24.840 -2.151 -15.031 1.00 59.47 84 LYS A O 1
ATOM 672 N N . SER A 1 85 ? 23.926 -1.244 -13.196 1.00 61.69 85 SER A N 1
ATOM 673 C CA . SER A 1 85 ? 23.218 -2.467 -12.819 1.00 61.69 85 SER A CA 1
ATOM 674 C C . SER A 1 85 ? 22.090 -2.716 -13.817 1.00 61.69 85 SER A C 1
ATOM 676 O O . SER A 1 85 ? 21.274 -1.829 -14.063 1.00 61.69 85 SER A O 1
ATOM 678 N N . VAL A 1 86 ? 22.011 -3.924 -14.379 1.00 61.12 86 VAL A N 1
ATOM 679 C CA . VAL A 1 86 ? 20.934 -4.307 -15.314 1.00 61.12 86 VAL A CA 1
ATOM 680 C C . VAL A 1 86 ? 19.554 -4.196 -14.652 1.00 61.12 86 VAL A C 1
ATOM 682 O O . VAL A 1 86 ? 18.561 -3.946 -15.328 1.00 61.12 86 VAL A O 1
ATOM 685 N N . MET A 1 87 ? 19.492 -4.310 -13.321 1.00 57.06 87 MET A N 1
ATOM 686 C CA . MET A 1 87 ? 18.264 -4.127 -12.539 1.00 57.06 87 MET A CA 1
ATOM 687 C C . MET A 1 87 ? 17.800 -2.666 -12.441 1.00 57.06 87 MET A C 1
ATOM 689 O O . MET A 1 87 ? 16.660 -2.417 -12.063 1.00 57.06 87 MET A O 1
ATOM 693 N N . GLU A 1 88 ? 18.668 -1.707 -12.768 1.00 57.97 88 GLU A N 1
ATOM 694 C CA . GLU A 1 88 ? 18.362 -0.272 -12.810 1.00 57.97 88 GLU A CA 1
ATOM 695 C C . GLU A 1 88 ? 18.103 0.218 -14.244 1.00 57.97 88 GLU A C 1
ATOM 697 O O . GLU A 1 88 ? 18.244 1.402 -14.545 1.00 57.97 88 GLU A O 1
ATOM 702 N N . ASN A 1 89 ? 17.739 -0.681 -15.159 1.00 61.31 89 ASN A N 1
ATOM 703 C CA . ASN A 1 89 ? 17.268 -0.284 -16.477 1.00 61.31 89 ASN A CA 1
ATOM 704 C C . ASN A 1 89 ? 15.731 -0.216 -16.481 1.00 61.31 89 ASN A C 1
ATOM 706 O O . ASN A 1 89 ? 15.064 -1.250 -16.427 1.00 61.31 89 ASN A O 1
ATOM 710 N N . GLU A 1 90 ? 15.180 0.999 -16.574 1.00 58.84 90 GLU A N 1
ATOM 711 C CA . GLU A 1 90 ? 13.730 1.271 -16.616 1.00 58.84 90 GLU A CA 1
ATOM 712 C C . GLU A 1 90 ? 13.012 0.543 -17.763 1.00 58.84 90 GLU A C 1
ATOM 714 O O . GLU A 1 90 ? 11.818 0.285 -17.667 1.00 58.84 90 GLU A O 1
ATOM 719 N N . GLN A 1 91 ? 13.729 0.156 -18.826 1.00 59.50 91 GLN A N 1
ATOM 720 C CA . GLN A 1 91 ? 13.155 -0.597 -19.948 1.00 59.50 91 GLN A CA 1
ATOM 721 C C . GLN A 1 91 ? 12.896 -2.077 -19.634 1.00 59.50 91 GLN A C 1
ATOM 723 O O . GLN A 1 91 ? 12.196 -2.746 -20.390 1.00 59.50 91 GLN A O 1
ATOM 728 N N . HIS A 1 92 ? 13.474 -2.606 -18.551 1.00 59.69 92 HIS A N 1
ATOM 729 C CA . HIS A 1 92 ? 13.430 -4.035 -18.229 1.00 59.69 92 HIS A CA 1
ATOM 730 C C . HIS A 1 92 ? 12.850 -4.346 -16.848 1.00 59.69 92 HIS A C 1
ATOM 732 O O . HIS A 1 92 ? 12.587 -5.514 -16.560 1.00 59.69 92 HIS A O 1
ATOM 738 N N . CYS A 1 93 ? 12.687 -3.349 -15.974 1.00 66.06 93 CYS A N 1
ATOM 739 C CA . CYS A 1 93 ? 12.215 -3.583 -14.617 1.00 66.06 93 CYS A CA 1
ATOM 740 C C . CYS A 1 93 ? 11.573 -2.334 -14.008 1.00 66.06 93 CYS A C 1
ATOM 742 O O . CYS A 1 93 ? 12.165 -1.254 -14.006 1.00 66.06 93 CYS A O 1
ATOM 744 N N . GLU A 1 94 ? 10.417 -2.502 -13.366 1.00 77.88 94 GLU A N 1
ATOM 745 C CA . GLU A 1 94 ? 9.763 -1.428 -12.610 1.00 77.88 94 GLU A CA 1
ATOM 746 C C . GLU A 1 94 ? 10.370 -1.223 -11.215 1.00 77.88 94 GLU A C 1
ATOM 748 O O . GLU A 1 94 ? 9.860 -0.454 -10.402 1.00 77.88 94 GLU A O 1
ATOM 753 N N . PHE A 1 95 ? 11.494 -1.880 -10.920 1.00 83.06 95 PHE A N 1
ATOM 754 C CA . PHE A 1 95 ? 12.175 -1.768 -9.634 1.00 83.06 95 PHE A CA 1
ATOM 755 C C . PHE A 1 95 ? 12.554 -0.323 -9.284 1.00 83.06 95 PHE A C 1
ATOM 757 O O . PHE A 1 95 ? 12.477 0.057 -8.117 1.00 83.06 95 PHE A O 1
ATOM 764 N N . ILE A 1 96 ? 12.920 0.500 -10.273 1.00 82.75 96 ILE A N 1
ATOM 765 C CA . ILE A 1 96 ? 13.213 1.923 -10.040 1.00 82.75 96 ILE A CA 1
ATOM 766 C C . ILE A 1 96 ? 11.961 2.660 -9.568 1.00 82.75 96 ILE A C 1
ATOM 768 O O . ILE A 1 96 ? 12.039 3.379 -8.572 1.00 82.75 96 ILE A O 1
ATOM 772 N N . HIS A 1 97 ? 10.821 2.439 -10.226 1.00 87.12 97 HIS A N 1
ATOM 773 C CA . HIS A 1 97 ? 9.541 3.035 -9.847 1.00 87.12 97 HIS A CA 1
ATOM 774 C C . HIS A 1 97 ? 9.136 2.606 -8.436 1.00 87.12 97 HIS A C 1
ATOM 776 O O . HIS A 1 97 ? 8.811 3.456 -7.612 1.00 87.12 97 HIS A O 1
ATOM 782 N N . LEU A 1 98 ? 9.258 1.314 -8.116 1.00 89.69 98 LEU A N 1
ATOM 783 C CA . LEU A 1 98 ? 8.991 0.797 -6.773 1.00 89.69 98 LEU A CA 1
ATOM 784 C C . LEU A 1 98 ? 9.922 1.420 -5.718 1.00 89.69 98 LEU A C 1
ATOM 786 O O . LEU A 1 98 ? 9.472 1.798 -4.637 1.00 89.69 98 LEU A O 1
ATOM 790 N N . ARG A 1 99 ? 11.222 1.545 -6.007 1.00 89.31 99 ARG A N 1
ATOM 791 C CA . ARG A 1 99 ? 12.182 2.176 -5.090 1.00 89.31 99 ARG A CA 1
ATOM 792 C C . ARG A 1 99 ? 11.833 3.644 -4.864 1.00 89.31 99 ARG A C 1
ATOM 794 O O . ARG A 1 99 ? 11.791 4.082 -3.719 1.00 89.31 99 ARG A O 1
ATOM 801 N N . GLU A 1 100 ? 11.606 4.400 -5.932 1.00 89.88 100 GLU A N 1
ATOM 802 C CA . GLU A 1 100 ? 11.262 5.824 -5.870 1.00 89.88 100 GLU A CA 1
ATOM 803 C C . GLU A 1 100 ? 9.955 6.052 -5.102 1.00 89.88 100 GLU A C 1
ATOM 805 O O . GLU A 1 100 ? 9.864 6.931 -4.240 1.00 89.88 100 GLU A O 1
ATOM 810 N N . PHE A 1 101 ? 8.971 5.191 -5.351 1.00 92.19 101 PHE A N 1
ATOM 811 C CA . PHE A 1 101 ? 7.721 5.126 -4.614 1.00 92.19 101 PHE A CA 1
ATOM 812 C C . PHE A 1 101 ? 7.949 4.960 -3.105 1.00 92.19 101 PHE A C 1
ATOM 814 O O . PHE A 1 101 ? 7.551 5.820 -2.320 1.00 92.19 101 PHE A O 1
ATOM 821 N N . LEU A 1 102 ? 8.661 3.905 -2.700 1.00 92.06 102 LEU A N 1
ATOM 822 C CA . LEU A 1 102 ? 8.847 3.551 -1.290 1.00 92.06 102 LEU A CA 1
ATOM 823 C C . LEU A 1 102 ? 9.807 4.471 -0.529 1.00 92.06 102 LEU A C 1
ATOM 825 O O . LEU A 1 102 ? 9.694 4.577 0.688 1.00 92.06 102 LEU A O 1
ATOM 829 N N . THR A 1 103 ? 10.785 5.077 -1.205 1.00 90.81 103 THR A N 1
ATOM 830 C CA . THR A 1 103 ? 11.893 5.786 -0.531 1.00 90.81 103 THR A CA 1
ATOM 831 C C . THR A 1 103 ? 11.863 7.295 -0.679 1.00 90.81 103 THR A C 1
ATOM 833 O O . THR A 1 103 ? 12.419 7.980 0.177 1.00 90.81 103 THR A O 1
ATOM 836 N N . ARG A 1 104 ? 11.246 7.824 -1.741 1.00 91.25 104 ARG A N 1
ATOM 837 C CA . ARG A 1 104 ? 11.277 9.262 -2.031 1.00 91.25 104 ARG A CA 1
ATOM 838 C C . ARG A 1 104 ? 9.905 9.903 -1.987 1.00 91.25 104 ARG A C 1
ATOM 840 O O . ARG A 1 104 ? 9.756 10.937 -1.351 1.00 91.25 104 ARG A O 1
ATOM 847 N N . THR A 1 105 ? 8.917 9.304 -2.645 1.00 90.31 105 THR A N 1
ATOM 848 C CA . THR A 1 105 ? 7.628 9.979 -2.865 1.00 90.31 105 THR A CA 1
ATOM 849 C C . THR A 1 105 ? 6.586 9.665 -1.793 1.00 90.31 105 THR A C 1
ATOM 851 O O . THR A 1 105 ? 5.926 10.585 -1.332 1.00 90.31 105 THR A O 1
ATOM 854 N N . HIS A 1 106 ? 6.456 8.408 -1.351 1.00 93.50 106 HIS A N 1
ATOM 855 C CA . HIS A 1 106 ? 5.351 7.980 -0.475 1.00 93.50 106 HIS A CA 1
ATOM 856 C C . HIS A 1 106 ? 5.801 7.475 0.900 1.00 93.50 106 HIS A C 1
ATOM 858 O O . HIS A 1 106 ? 4.986 6.999 1.685 1.00 93.50 106 HIS A O 1
ATOM 864 N N . LEU A 1 107 ? 7.094 7.578 1.231 1.00 94.81 107 LEU A N 1
ATOM 865 C CA . LEU A 1 107 ? 7.616 7.104 2.518 1.00 94.81 107 LEU A CA 1
ATOM 866 C C . LEU A 1 107 ? 6.916 7.775 3.708 1.00 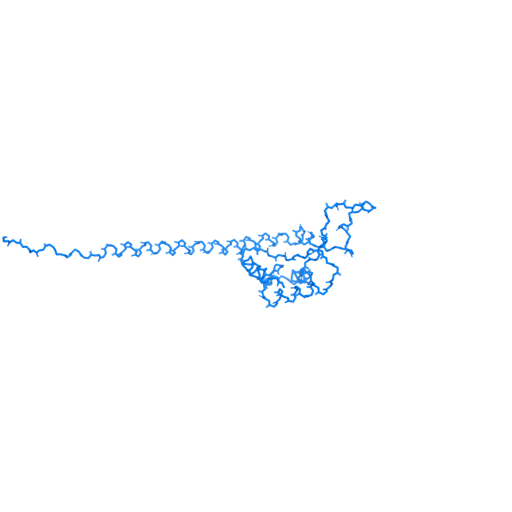94.81 107 LEU A C 1
ATOM 868 O O . LEU A 1 107 ? 6.553 7.100 4.669 1.00 94.81 107 LEU A O 1
ATOM 872 N N . GLN A 1 108 ? 6.732 9.094 3.638 1.00 93.69 108 GLN A N 1
ATOM 873 C CA . GLN A 1 108 ? 6.116 9.860 4.717 1.00 93.69 108 GLN A CA 1
ATOM 874 C C . GLN A 1 108 ? 4.644 9.470 4.902 1.00 93.69 108 GLN A C 1
ATOM 876 O O . GLN A 1 108 ? 4.247 9.128 6.012 1.00 93.69 108 GLN A O 1
ATOM 881 N N . ASP A 1 109 ? 3.868 9.412 3.819 1.00 93.19 109 ASP A N 1
ATOM 882 C CA . ASP A 1 109 ? 2.460 9.005 3.877 1.00 93.19 109 ASP A CA 1
ATOM 883 C C . ASP A 1 109 ? 2.301 7.537 4.329 1.00 93.19 109 ASP A C 1
ATOM 885 O O . ASP A 1 109 ? 1.437 7.215 5.141 1.00 93.19 109 ASP A O 1
ATOM 889 N N . LEU A 1 110 ? 3.201 6.631 3.926 1.00 95.75 110 LEU A N 1
ATOM 890 C CA . LEU A 1 110 ? 3.232 5.260 4.454 1.00 95.75 110 LEU A CA 1
ATOM 891 C C . LEU A 1 110 ? 3.399 5.229 5.982 1.00 95.75 110 LEU A C 1
ATOM 893 O O . LEU A 1 110 ? 2.747 4.419 6.654 1.00 95.75 110 LEU A O 1
ATOM 897 N N . ILE A 1 111 ? 4.262 6.086 6.536 1.00 96.06 111 ILE A N 1
ATOM 898 C CA . ILE A 1 111 ? 4.471 6.213 7.985 1.00 96.06 111 ILE A CA 1
ATOM 899 C C . ILE A 1 111 ? 3.219 6.797 8.650 1.00 96.06 111 ILE A C 1
ATOM 901 O O . ILE A 1 111 ? 2.727 6.230 9.628 1.00 96.06 111 ILE A O 1
ATOM 905 N N . GLU A 1 112 ? 2.680 7.887 8.108 1.00 94.31 112 GLU A N 1
ATOM 906 C CA . GLU A 1 112 ? 1.515 8.592 8.653 1.00 94.31 112 GLU A CA 1
ATOM 907 C C . GLU A 1 112 ? 0.270 7.718 8.644 1.00 94.31 112 GLU A C 1
ATOM 909 O O . GLU A 1 112 ? -0.351 7.520 9.684 1.00 94.31 112 GLU A O 1
ATOM 914 N N . THR A 1 113 ? -0.029 7.087 7.514 1.00 94.50 113 THR A N 1
ATOM 915 C CA . THR A 1 113 ? -1.126 6.134 7.375 1.00 94.50 113 THR A CA 1
ATOM 916 C C . THR A 1 113 ? -0.980 4.961 8.355 1.00 94.50 113 THR A C 1
ATOM 918 O O . THR A 1 113 ? -1.961 4.501 8.945 1.00 94.50 113 THR A O 1
ATOM 921 N N . THR A 1 114 ? 0.245 4.481 8.596 1.00 96.31 114 THR A N 1
ATOM 922 C CA . THR A 1 114 ? 0.482 3.430 9.601 1.00 96.31 114 THR A CA 1
ATOM 923 C C . THR A 1 114 ? 0.169 3.910 11.013 1.00 96.31 114 THR A C 1
ATOM 925 O O . THR A 1 114 ? -0.483 3.187 11.766 1.00 96.31 114 THR A O 1
ATOM 928 N N . ALA A 1 115 ? 0.592 5.119 11.375 1.00 96.31 115 ALA A N 1
ATOM 929 C CA . ALA A 1 115 ? 0.347 5.677 12.698 1.00 96.31 115 ALA A CA 1
ATOM 930 C C . ALA A 1 115 ? -1.131 6.050 12.906 1.00 96.31 115 ALA A C 1
ATOM 932 O O . ALA A 1 115 ? -1.749 5.622 13.874 1.00 96.31 115 ALA A O 1
ATOM 933 N N . GLN A 1 116 ? -1.710 6.816 11.988 1.00 94.44 116 GLN A N 1
ATOM 934 C CA . GLN A 1 116 ? -3.016 7.450 12.158 1.00 94.44 116 GLN A CA 1
ATOM 935 C C . GLN A 1 116 ? -4.192 6.543 11.804 1.00 94.44 116 GLN A C 1
ATOM 937 O O . GLN A 1 116 ? -5.286 6.738 12.327 1.00 94.44 116 GLN A O 1
ATOM 942 N N . ILE A 1 117 ? -3.993 5.556 10.925 1.00 93.06 117 ILE A N 1
ATOM 943 C CA . ILE A 1 117 ? -5.063 4.640 10.520 1.00 93.06 117 ILE A CA 1
ATOM 944 C C . ILE A 1 117 ? -4.871 3.292 11.200 1.00 93.06 117 ILE A C 1
ATOM 946 O O . ILE A 1 117 ? -5.697 2.883 12.016 1.00 93.06 117 ILE A O 1
ATOM 950 N N . HIS A 1 118 ? -3.782 2.592 10.885 1.00 95.44 118 HIS A N 1
ATOM 951 C CA . HIS A 1 118 ? -3.623 1.196 11.304 1.00 95.44 118 HIS A CA 1
ATOM 952 C C . HIS A 1 118 ? -3.382 1.060 12.808 1.00 95.44 118 HIS A C 1
ATOM 954 O O . HIS A 1 118 ? -4.039 0.254 13.475 1.00 95.44 118 HIS A O 1
ATOM 960 N N . TYR A 1 119 ? -2.473 1.865 13.360 1.00 96.00 119 TYR A N 1
ATOM 961 C CA . TYR A 1 119 ? -2.156 1.829 14.784 1.00 96.00 119 TYR A CA 1
ATOM 962 C C . TYR A 1 119 ? -3.302 2.377 15.641 1.00 96.00 119 TYR A C 1
ATOM 964 O O . TYR A 1 119 ? -3.695 1.711 16.597 1.00 96.00 119 TYR A O 1
ATOM 972 N N . GLU A 1 120 ? -3.912 3.507 15.275 1.00 95.19 120 GLU A N 1
ATOM 973 C CA . GLU A 1 120 ? -5.088 4.026 15.993 1.00 95.19 120 GLU A CA 1
ATOM 974 C C . GLU A 1 120 ? -6.279 3.055 15.955 1.00 95.19 120 GLU A C 1
ATOM 976 O O . GLU A 1 120 ? -6.946 2.837 16.971 1.00 95.19 120 GLU A O 1
ATOM 981 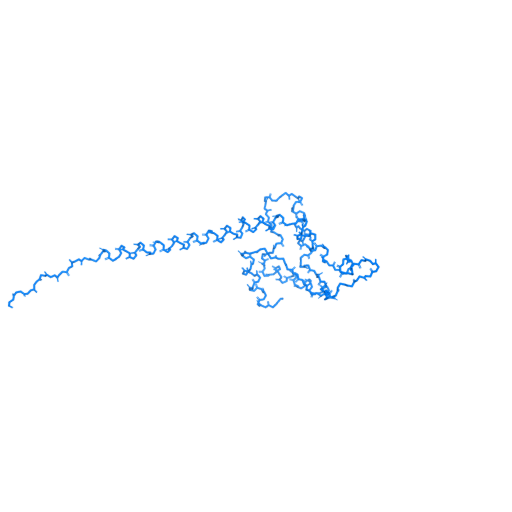N N . ALA A 1 121 ? -6.528 2.382 14.824 1.00 93.56 121 ALA A N 1
ATOM 982 C CA . ALA A 1 121 ? -7.567 1.356 14.747 1.00 93.56 121 ALA A CA 1
ATOM 983 C C . ALA A 1 121 ? -7.274 0.173 15.683 1.00 93.56 121 ALA A C 1
ATOM 985 O O . ALA A 1 121 ? -8.181 -0.333 16.354 1.00 93.56 121 ALA A O 1
ATOM 986 N N . PHE A 1 122 ? -6.016 -0.269 15.759 1.00 94.12 122 PHE A N 1
ATOM 987 C CA . PHE A 1 122 ? -5.593 -1.291 16.714 1.00 94.12 122 PHE A CA 1
ATOM 988 C C . PHE A 1 122 ? -5.746 -0.816 18.167 1.00 94.12 122 PHE A C 1
ATOM 990 O O . PHE A 1 122 ? -6.296 -1.543 18.999 1.00 94.12 122 PHE A O 1
ATOM 997 N N . HIS A 1 123 ? -5.321 0.411 18.467 1.00 93.56 123 HIS A N 1
ATOM 998 C CA . HIS A 1 123 ? -5.399 1.006 19.797 1.00 93.56 123 HIS A CA 1
ATOM 999 C C . HIS A 1 123 ? -6.851 1.121 20.282 1.00 93.56 123 HIS A C 1
ATOM 1001 O O . HIS A 1 123 ? -7.186 0.669 21.381 1.00 93.56 123 HIS A O 1
ATOM 1007 N N . SER A 1 124 ? -7.742 1.618 19.423 1.00 94.38 124 SER A N 1
ATOM 1008 C CA . SER A 1 124 ? -9.179 1.713 19.692 1.00 94.38 124 SER A CA 1
ATOM 1009 C C . SER A 1 124 ? -9.803 0.341 19.979 1.00 94.38 124 SER A C 1
ATOM 1011 O O . SER A 1 124 ? -10.505 0.168 20.981 1.00 94.38 124 SER A O 1
ATOM 1013 N N . LYS A 1 125 ? -9.475 -0.682 19.172 1.00 92.44 125 LYS A N 1
ATOM 1014 C CA . LYS A 1 125 ? -9.918 -2.070 19.410 1.00 92.44 125 LYS A CA 1
ATOM 1015 C C . LYS A 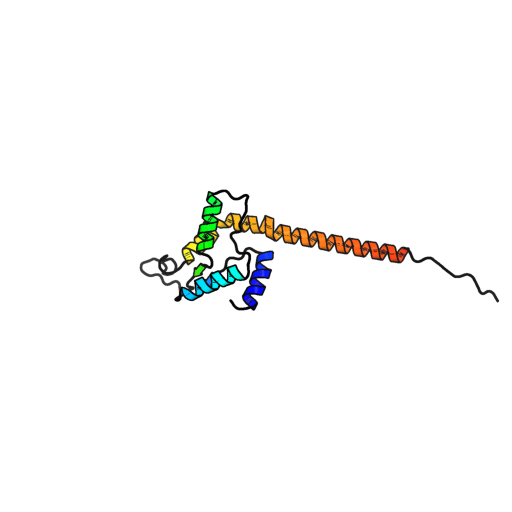1 125 ? -9.442 -2.598 20.768 1.00 92.44 125 LYS A C 1
ATOM 1017 O O . LYS A 1 125 ? -10.224 -3.228 21.482 1.00 92.44 125 LYS A O 1
ATOM 1022 N N . GLN A 1 126 ? -8.195 -2.323 21.153 1.00 93.00 126 GLN A N 1
ATOM 1023 C CA . GLN A 1 126 ? -7.656 -2.745 22.448 1.00 93.00 126 GLN A CA 1
ATOM 1024 C C . GLN A 1 126 ? -8.375 -2.054 23.616 1.00 93.00 126 GLN A C 1
ATOM 1026 O O . GLN A 1 126 ? -8.758 -2.719 24.581 1.00 93.00 126 GLN A O 1
ATOM 1031 N N . MET A 1 127 ? -8.627 -0.745 23.519 1.00 90.38 127 MET A N 1
ATOM 1032 C CA . MET A 1 127 ? -9.380 -0.011 24.539 1.00 90.38 127 MET A CA 1
ATOM 1033 C C . MET A 1 127 ? -10.801 -0.553 24.729 1.00 90.38 127 MET A C 1
ATOM 1035 O O . MET A 1 127 ? -11.268 -0.662 25.865 1.00 90.38 127 MET A O 1
ATOM 1039 N N . LEU A 1 128 ? -11.497 -0.895 23.642 1.00 92.19 128 LEU A N 1
ATOM 1040 C CA . LEU A 1 128 ? -12.842 -1.473 23.708 1.00 92.19 128 LEU A CA 1
ATOM 1041 C C . LEU A 1 128 ? -12.834 -2.842 24.396 1.00 92.19 128 LEU A C 1
ATOM 1043 O O . LEU A 1 128 ? -13.625 -3.068 25.311 1.00 92.19 128 LEU A O 1
ATOM 1047 N N . ALA A 1 129 ? -11.892 -3.716 24.035 1.00 90.81 129 ALA A N 1
ATOM 1048 C CA . ALA A 1 129 ? -11.759 -5.037 24.647 1.00 90.81 129 ALA A CA 1
ATOM 1049 C C . ALA A 1 129 ? -11.479 -4.961 26.161 1.00 90.81 129 ALA A C 1
ATOM 1051 O O . ALA A 1 129 ? -12.041 -5.733 26.946 1.00 90.81 129 ALA A O 1
ATOM 1052 N N . LEU A 1 130 ? -10.647 -4.005 26.589 1.00 89.31 130 LEU A N 1
ATOM 1053 C CA . LEU A 1 130 ? -10.386 -3.755 28.009 1.00 89.31 130 LEU A CA 1
ATOM 1054 C C . LEU A 1 130 ? -11.651 -3.286 28.737 1.00 89.31 130 LEU A C 1
ATOM 1056 O O . LEU A 1 130 ? -11.988 -3.845 29.781 1.00 89.31 130 LEU A O 1
ATOM 1060 N N . LYS A 1 131 ? -12.391 -2.323 28.166 1.00 89.75 131 LYS A N 1
ATOM 1061 C CA . LYS A 1 131 ? -13.658 -1.840 28.740 1.00 89.75 131 LYS A CA 1
ATOM 1062 C C . LYS A 1 131 ? -14.678 -2.966 28.898 1.00 89.75 131 LYS A C 1
ATOM 1064 O O . LYS A 1 131 ? -15.239 -3.119 29.979 1.00 89.75 131 LYS A O 1
ATOM 1069 N N . GLU A 1 132 ? -14.879 -3.785 27.866 1.00 88.69 132 GLU A N 1
ATOM 1070 C CA . GLU A 1 132 ? -15.796 -4.930 27.926 1.00 88.69 132 GLU A CA 1
ATOM 1071 C C . GLU A 1 132 ? -15.406 -5.933 29.015 1.00 88.69 132 GLU A C 1
ATOM 1073 O O . GLU A 1 132 ? -16.269 -6.462 29.720 1.00 88.69 132 GLU A O 1
ATOM 1078 N N . SER A 1 133 ? -14.106 -6.184 29.174 1.00 87.31 133 SER A N 1
ATOM 1079 C CA . SER A 1 133 ? -13.584 -7.090 30.200 1.00 87.31 133 SER A CA 1
ATOM 1080 C C . SER A 1 133 ? -13.853 -6.553 31.608 1.00 87.31 133 SER A C 1
ATOM 1082 O O . SER A 1 133 ? -14.346 -7.289 32.466 1.00 87.31 133 SER A O 1
ATOM 1084 N N . SER A 1 134 ? -13.619 -5.255 31.834 1.00 88.00 134 SER A N 1
ATOM 1085 C CA . SER A 1 134 ? -13.920 -4.590 33.107 1.00 88.00 134 SER A CA 1
ATOM 1086 C C . SER A 1 134 ? -15.420 -4.578 33.420 1.00 88.00 134 SER A C 1
ATOM 1088 O O . SER A 1 134 ? -15.811 -4.850 34.556 1.00 88.00 134 SER A O 1
ATOM 1090 N N . SER A 1 135 ? -16.279 -4.329 32.425 1.00 87.88 135 SER A N 1
ATOM 1091 C CA . SER A 1 135 ? -17.737 -4.357 32.601 1.00 87.88 135 SER A CA 1
ATOM 1092 C C . SER A 1 135 ? -18.255 -5.754 32.962 1.00 87.88 135 SER A C 1
AT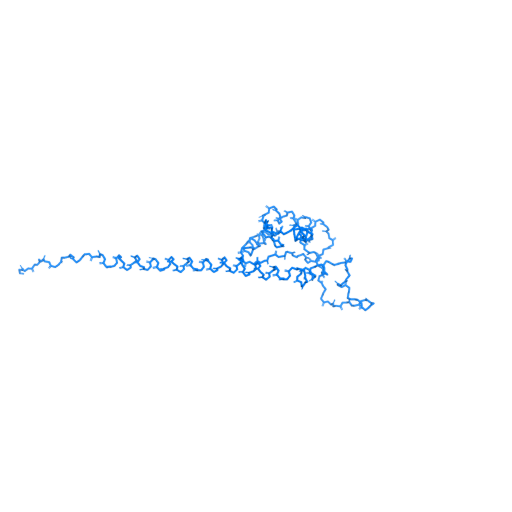OM 1094 O O . SER A 1 135 ? -19.102 -5.885 33.848 1.00 87.88 135 SER A O 1
ATOM 1096 N N . LYS A 1 136 ? -17.718 -6.810 32.336 1.00 85.19 136 LYS A N 1
ATOM 1097 C CA . LYS A 1 136 ? -18.062 -8.206 32.665 1.00 85.19 136 LYS A CA 1
ATOM 1098 C C . LYS A 1 136 ? -17.642 -8.581 34.090 1.00 85.19 136 LYS A C 1
ATOM 1100 O O . LYS A 1 136 ? -18.409 -9.237 34.793 1.00 85.19 136 LYS A O 1
ATOM 1105 N N . GLN A 1 137 ? -16.470 -8.127 34.543 1.00 82.62 137 GLN A N 1
ATOM 1106 C CA . GLN A 1 137 ? -16.024 -8.321 35.930 1.00 82.62 137 GLN A CA 1
ATOM 1107 C C . GLN A 1 137 ? -16.931 -7.611 36.946 1.00 82.62 137 GLN A C 1
ATOM 1109 O O . GLN A 1 137 ? -17.288 -8.211 37.961 1.00 82.62 137 GLN A O 1
ATOM 1114 N N . GLN A 1 138 ? -17.354 -6.373 36.670 1.00 82.25 138 GLN A N 1
ATOM 1115 C CA . GLN A 1 138 ? -18.284 -5.648 37.548 1.00 82.25 138 GLN A CA 1
ATOM 1116 C C . GLN A 1 138 ? -19.656 -6.332 37.639 1.00 82.25 138 GLN A C 1
ATOM 1118 O O . GLN A 1 138 ? -20.210 -6.441 38.734 1.00 82.25 138 GLN A O 1
ATOM 1123 N N . GLN A 1 139 ? -20.186 -6.849 36.524 1.00 81.56 139 GLN A N 1
ATOM 1124 C CA . GLN A 1 139 ? -21.449 -7.599 36.533 1.00 81.56 139 GLN A CA 1
ATOM 1125 C C . GLN A 1 139 ? -21.356 -8.902 37.340 1.00 81.56 139 GLN A C 1
ATOM 1127 O O . GLN A 1 139 ? -22.284 -9.218 38.086 1.00 81.56 139 GLN A O 1
ATOM 1132 N N . GLN A 1 140 ? -20.241 -9.635 37.253 1.00 80.00 140 GLN A N 1
ATOM 1133 C CA . GLN A 1 140 ? -20.041 -10.847 38.058 1.00 80.00 140 GLN A CA 1
ATOM 1134 C C . GLN A 1 140 ? -19.941 -10.551 39.561 1.00 80.00 140 GLN A C 1
ATOM 1136 O O . GLN A 1 140 ? -20.505 -11.297 40.362 1.00 80.00 140 GLN A O 1
ATOM 1141 N N . GLN A 1 141 ? -19.290 -9.452 39.958 1.00 78.06 141 GLN A N 1
ATOM 1142 C CA . GLN A 1 141 ? -19.219 -9.058 41.371 1.00 78.06 141 GLN A CA 1
ATOM 1143 C C . GLN A 1 141 ? -20.580 -8.625 41.934 1.00 78.06 141 GLN A C 1
ATOM 1145 O O . GLN A 1 141 ? -20.915 -8.995 43.059 1.00 78.06 141 GLN A O 1
ATOM 1150 N N . GLN A 1 142 ? -21.401 -7.912 41.154 1.00 74.94 142 GLN A N 1
ATOM 1151 C CA . GLN A 1 142 ? -22.751 -7.530 41.591 1.00 74.94 142 GLN A CA 1
ATOM 1152 C C . GLN A 1 142 ? -23.693 -8.734 41.729 1.00 74.94 142 GLN A C 1
ATOM 1154 O O . GLN A 1 142 ? -24.506 -8.766 42.649 1.00 74.94 142 GLN A O 1
ATOM 1159 N N . GLN A 1 143 ? -23.562 -9.758 40.880 1.00 70.06 143 GLN A N 1
ATOM 1160 C CA . GLN A 1 143 ? -24.371 -10.979 41.000 1.00 70.06 143 GLN A CA 1
ATOM 1161 C C . GLN A 1 143 ? -23.973 -11.856 42.197 1.00 70.06 143 GLN A C 1
ATOM 1163 O O . GLN A 1 143 ? -24.839 -12.509 42.776 1.00 70.06 143 GLN A O 1
ATOM 1168 N N . GLN A 1 144 ? -22.702 -11.850 42.614 1.00 64.19 144 GLN A N 1
ATOM 1169 C CA . GLN A 1 144 ? -22.264 -12.577 43.816 1.00 64.19 144 GLN A CA 1
ATOM 1170 C C . GLN A 1 144 ? -22.662 -11.877 45.122 1.00 64.19 144 GLN A C 1
ATOM 1172 O O . GLN A 1 144 ? -22.905 -12.554 46.116 1.00 64.19 144 GLN A O 1
ATOM 1177 N N . GLN A 1 145 ? -22.786 -10.546 45.131 1.00 62.44 145 GLN A N 1
ATOM 1178 C CA . GLN A 1 145 ? -23.259 -9.799 46.307 1.00 62.44 145 GLN A CA 1
ATOM 1179 C C . GLN A 1 145 ? -24.789 -9.764 46.449 1.00 62.44 145 GLN A C 1
ATOM 1181 O O . GLN A 1 145 ? -25.289 -9.438 47.522 1.00 62.44 145 GLN A O 1
ATOM 1186 N N . ALA A 1 146 ? -25.541 -10.119 45.403 1.00 61.66 146 ALA A N 1
ATOM 1187 C CA . ALA A 1 146 ? -27.004 -10.090 45.403 1.00 61.66 146 ALA A CA 1
ATOM 1188 C C . ALA A 1 146 ? -27.678 -11.406 45.852 1.00 61.66 146 ALA A C 1
ATOM 1190 O O . ALA A 1 146 ? -28.903 -11.505 45.766 1.00 61.66 146 ALA A O 1
ATOM 1191 N N . GLN A 1 147 ? -26.939 -12.419 46.330 1.00 58.00 147 GLN A N 1
ATOM 1192 C CA . GLN A 1 147 ? -27.570 -13.617 46.903 1.00 58.00 147 GLN A CA 1
ATOM 1193 C C . GLN A 1 147 ? -28.124 -13.314 48.309 1.00 58.00 147 GLN A C 1
ATOM 1195 O O . GLN A 1 147 ? -27.349 -12.976 49.207 1.00 58.00 147 GLN A O 1
ATOM 1200 N N . PRO A 1 148 ? -29.448 -13.424 48.537 1.00 55.62 148 PRO A N 1
ATOM 1201 C CA . PRO A 1 148 ? -30.026 -13.164 49.842 1.00 55.62 148 PRO A CA 1
ATOM 1202 C C . PRO A 1 148 ? -29.675 -14.301 50.805 1.00 55.62 148 PRO A C 1
ATOM 1204 O O . PRO A 1 148 ? -29.847 -15.481 50.501 1.00 55.62 148 PRO A O 1
ATOM 1207 N N . VAL A 1 149 ? -29.226 -13.925 52.001 1.00 54.66 149 VAL A N 1
ATOM 1208 C CA . VAL A 1 149 ? -29.152 -14.797 53.175 1.00 54.66 149 VAL A CA 1
ATOM 1209 C C . VAL A 1 149 ? -30.579 -15.252 53.500 1.00 54.66 149 VAL A C 1
ATOM 1211 O O . VAL A 1 149 ? -31.325 -14.534 54.163 1.00 54.66 149 VAL A O 1
ATOM 1214 N N . GLN A 1 150 ? -30.996 -16.419 53.011 1.00 52.66 150 GLN A N 1
ATOM 1215 C CA . GLN A 1 150 ? -32.226 -17.065 53.461 1.00 52.66 150 GLN A CA 1
ATOM 1216 C C . GLN A 1 150 ? -31.936 -18.454 54.036 1.00 52.66 150 GLN A C 1
ATOM 1218 O O . GLN A 1 150 ? -31.492 -19.363 53.345 1.00 52.66 150 GLN A O 1
ATOM 1223 N N . GLN A 1 151 ? -32.315 -18.562 55.317 1.00 51.66 151 GLN A N 1
ATOM 1224 C CA . GLN A 1 151 ? -32.813 -19.747 56.020 1.00 51.66 151 GLN A CA 1
ATOM 1225 C C . GLN A 1 151 ? -31.818 -20.595 56.842 1.00 51.66 151 GLN A C 1
ATOM 1227 O O . GLN A 1 151 ? -31.540 -21.750 56.550 1.00 51.66 151 GLN A O 1
ATOM 1232 N N . GLN A 1 152 ? -31.418 -20.050 57.999 1.00 46.84 152 GLN A N 1
ATOM 1233 C CA . GLN A 1 152 ? -31.299 -20.829 59.241 1.00 46.84 152 GLN A CA 1
ATOM 1234 C C . GLN A 1 152 ? -32.328 -20.312 60.254 1.00 46.84 152 GLN A C 1
ATOM 1236 O O . GLN A 1 152 ? -32.016 -19.550 61.163 1.00 46.84 152 GLN A O 1
ATOM 1241 N N . VAL A 1 153 ? -33.587 -20.712 60.083 1.00 55.06 153 VAL A N 1
ATOM 1242 C CA . VAL A 1 153 ? -34.552 -20.740 61.188 1.00 55.06 153 VAL A CA 1
ATOM 1243 C C . VAL A 1 153 ? -35.308 -22.055 61.069 1.00 55.06 153 VAL A C 1
ATOM 1245 O O . VAL A 1 153 ? -36.073 -22.237 60.127 1.00 55.06 153 VAL A O 1
ATOM 1248 N N . GLY A 1 154 ? -35.080 -22.961 62.019 1.00 51.53 154 GLY A N 1
ATOM 1249 C CA . GLY A 1 154 ? -35.957 -24.105 62.257 1.00 51.53 154 GLY A CA 1
ATOM 1250 C C . GLY A 1 154 ? -35.261 -25.460 62.293 1.00 51.53 154 GLY A C 1
ATOM 1251 O O . GLY A 1 154 ? -35.194 -26.132 61.276 1.00 51.53 154 GLY A O 1
ATOM 1252 N N . SER A 1 155 ? -34.842 -25.880 63.489 1.00 46.38 155 SER A N 1
ATOM 1253 C CA . SER A 1 155 ? -35.341 -27.122 64.104 1.00 46.38 155 SER A CA 1
ATOM 1254 C C . SER A 1 155 ? -34.680 -27.320 65.472 1.00 46.38 155 SER A C 1
ATOM 1256 O O . SER A 1 155 ? -33.632 -27.951 65.592 1.00 46.38 155 SER A O 1
ATOM 1258 N N . SER A 1 156 ? -35.300 -26.750 66.506 1.00 50.34 156 SER A N 1
ATOM 1259 C CA . SER A 1 156 ? -35.171 -27.245 67.876 1.00 50.34 156 SER A CA 1
ATOM 1260 C C . SER A 1 156 ? -36.226 -28.327 68.064 1.00 50.34 156 SER A C 1
ATOM 1262 O O . SER A 1 156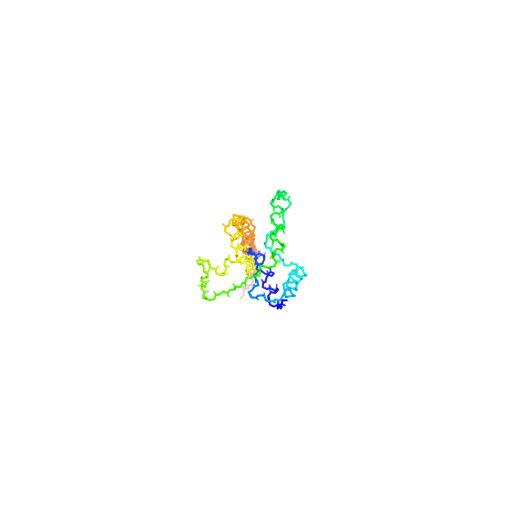 ? -37.414 -28.012 68.079 1.00 50.34 156 SER A O 1
ATOM 1264 N N . THR A 1 157 ? -35.812 -29.583 68.184 1.00 56.31 157 THR A N 1
ATOM 1265 C CA . THR A 1 157 ? -36.462 -30.607 69.015 1.00 56.31 157 THR A CA 1
ATOM 1266 C C . THR A 1 157 ? -35.408 -31.644 69.364 1.00 56.31 157 THR A C 1
ATOM 1268 O O . THR A 1 157 ? -34.652 -32.020 68.441 1.00 56.31 157 THR A O 1
#

pLDDT: mean 82.33, std 14.09, range [46.38, 96.62]

Sequence (157 aa):
LKPIDIVVLKKLSEVVNVVPIIAKFDSLTIEEYIKSELGFHNIKLYPYDSNELEDHERALNNSIKQMIPFAIVGSEKNVVIDGKSVMENEQHCEFIHLREFLTRTHLQDLIETTAQIHYEAFHSKQMLALKESSSKQQQQQQQQQAQPVQQQVGSST

Secondary structure (DSSP, 8-state):
--HHHHHHHHHHHTTS----EEE--S-HHHHHHHHHHHHHTT---SSPP-TTS-HHHHHHHHHHHHHPSEEE---SS--EETTEEGGG-TTT-THHHHHHIIIIISHHHHHHHIIIIIIHHHHHHHHHHHHHHHHHHHHHHHHHHT-----------

Organism: NCBI:txid44941